Protein AF-A0A2U1MKX2-F1 (afdb_monomer_lite)

Structure (mmCIF, N/CA/C/O backbone):
data_AF-A0A2U1MKX2-F1
#
_entry.id   AF-A0A2U1MKX2-F1
#
loop_
_atom_site.group_PDB
_atom_site.id
_atom_site.type_symbol
_atom_site.label_atom_id
_atom_site.label_alt_id
_atom_site.label_comp_id
_atom_site.label_asym_id
_atom_site.label_entity_id
_atom_site.label_seq_id
_atom_site.pdbx_PDB_ins_code
_atom_site.Cartn_x
_atom_site.Cartn_y
_atom_site.Cartn_z
_atom_site.occupancy
_atom_site.B_iso_or_equiv
_atom_site.auth_seq_id
_atom_site.auth_comp_id
_atom_site.auth_asym_id
_atom_site.auth_atom_id
_atom_site.pdbx_PDB_model_num
ATOM 1 N N . MET A 1 1 ? -12.688 7.759 9.101 1.00 67.75 1 MET A N 1
ATOM 2 C CA . MET A 1 1 ? -12.029 6.554 9.655 1.00 67.75 1 MET A CA 1
ATOM 3 C C . MET A 1 1 ? -10.657 6.448 9.008 1.00 67.75 1 MET A C 1
ATOM 5 O O . MET A 1 1 ? -10.596 6.507 7.788 1.00 67.75 1 MET A O 1
ATOM 9 N N . SER A 1 2 ? -9.581 6.392 9.786 1.00 81.56 2 SER A N 1
ATOM 10 C CA . SER A 1 2 ? -8.206 6.234 9.303 1.00 81.56 2 SER A CA 1
ATOM 11 C C . SER A 1 2 ? -7.609 4.954 9.875 1.00 81.56 2 SER A C 1
ATOM 13 O O . SER A 1 2 ? -7.822 4.624 11.041 1.00 81.56 2 SER A O 1
ATOM 15 N N . LEU A 1 3 ? -6.871 4.211 9.059 1.00 87.94 3 LEU A N 1
ATOM 16 C CA . LEU A 1 3 ? -6.126 3.056 9.534 1.00 87.94 3 LEU A CA 1
ATOM 17 C C . LEU A 1 3 ? -4.766 3.518 10.058 1.00 87.94 3 LEU A C 1
ATOM 19 O O . LEU A 1 3 ? -4.017 4.191 9.352 1.00 87.94 3 LEU A O 1
ATOM 23 N N . LYS A 1 4 ? -4.441 3.139 11.291 1.00 89.50 4 LYS A N 1
ATOM 24 C CA . LYS A 1 4 ? -3.083 3.212 11.819 1.00 89.50 4 LYS A CA 1
ATOM 25 C C . LYS A 1 4 ? -2.410 1.869 11.565 1.00 89.50 4 LYS A C 1
ATOM 27 O O . LYS A 1 4 ? -2.760 0.872 12.203 1.00 89.50 4 LYS A O 1
ATOM 32 N N . LEU A 1 5 ? -1.463 1.867 10.633 1.00 92.50 5 LEU A N 1
ATOM 33 C CA . LEU A 1 5 ? -0.644 0.700 10.336 1.00 92.50 5 LEU A CA 1
ATOM 34 C C . LEU A 1 5 ? 0.210 0.342 11.562 1.00 92.50 5 LEU A C 1
ATOM 36 O O . LEU A 1 5 ? 0.838 1.216 12.163 1.00 92.50 5 LEU A O 1
ATOM 40 N N . GLY A 1 6 ? 0.181 -0.930 11.948 1.00 93.56 6 GLY A N 1
ATOM 41 C CA . GLY A 1 6 ? 1.054 -1.507 12.962 1.00 93.56 6 GLY A CA 1
ATOM 42 C C . GLY A 1 6 ? 1.977 -2.524 12.303 1.00 93.56 6 GLY A C 1
ATOM 43 O O . GLY A 1 6 ? 2.866 -2.158 11.534 1.00 93.56 6 GLY A O 1
ATOM 44 N N . ASN A 1 7 ? 1.725 -3.801 12.575 1.00 93.50 7 ASN A N 1
ATOM 45 C CA . ASN A 1 7 ? 2.485 -4.928 12.046 1.00 93.50 7 ASN A CA 1
ATOM 46 C C . ASN A 1 7 ? 2.046 -5.365 10.640 1.00 93.50 7 ASN A C 1
ATOM 48 O O . ASN A 1 7 ? 2.635 -6.292 10.088 1.00 93.50 7 ASN A O 1
ATOM 52 N N . GLY A 1 8 ? 0.992 -4.771 10.073 1.00 94.75 8 GLY A N 1
ATOM 53 C CA . GLY A 1 8 ? 0.554 -4.986 8.696 1.00 94.75 8 GLY A CA 1
ATOM 54 C C . GLY A 1 8 ? -0.044 -6.363 8.396 1.00 94.75 8 GLY A C 1
ATOM 55 O O . GLY A 1 8 ? -0.224 -6.693 7.220 1.00 94.75 8 GLY A O 1
ATOM 56 N N . HIS A 1 9 ? -0.326 -7.194 9.405 1.00 95.00 9 HIS A N 1
ATOM 57 C CA . HIS A 1 9 ? -0.850 -8.552 9.202 1.00 95.00 9 HIS A CA 1
ATOM 58 C C . HIS A 1 9 ? -2.344 -8.572 8.866 1.00 95.00 9 HIS A C 1
ATOM 60 O O . HIS A 1 9 ? -2.801 -9.484 8.176 1.00 95.00 9 HIS A O 1
ATOM 66 N N . ASN A 1 10 ? -3.095 -7.567 9.314 1.00 93.56 10 ASN A N 1
ATOM 67 C CA . ASN A 1 10 ? -4.542 -7.481 9.106 1.00 93.56 10 ASN A CA 1
ATOM 68 C C . ASN A 1 10 ? -4.922 -6.488 8.004 1.00 93.56 10 ASN A C 1
ATOM 70 O O . ASN A 1 10 ? -6.103 -6.328 7.707 1.00 93.56 10 ASN A O 1
ATOM 74 N N . THR A 1 11 ? -3.928 -5.859 7.384 1.00 94.62 11 THR A N 1
ATOM 75 C CA . THR A 1 11 ? -4.110 -4.831 6.360 1.00 94.62 11 THR A CA 1
ATOM 76 C C . THR A 1 11 ? -3.738 -5.377 4.993 1.00 94.62 11 THR A C 1
ATOM 78 O O . THR A 1 11 ? -2.644 -5.919 4.808 1.00 94.62 11 THR A O 1
ATOM 81 N N . LYS A 1 12 ? -4.628 -5.236 4.011 1.00 95.94 12 LYS A N 1
ATOM 82 C CA . LYS A 1 12 ? -4.364 -5.594 2.616 1.00 95.94 12 LYS A CA 1
ATOM 83 C C . LYS A 1 12 ? -3.535 -4.520 1.935 1.00 95.94 12 LYS A C 1
ATOM 85 O O . LYS A 1 12 ? -3.903 -3.353 1.919 1.00 95.94 12 LYS A O 1
ATOM 90 N N . PHE A 1 13 ? -2.446 -4.942 1.298 1.00 96.00 13 PHE A N 1
ATOM 91 C CA . PHE A 1 13 ? -1.504 -4.024 0.667 1.00 96.00 13 PHE A CA 1
ATOM 92 C C . PHE A 1 13 ? -2.160 -3.213 -0.460 1.00 96.00 13 PHE A C 1
ATOM 94 O O . PHE A 1 13 ? -2.000 -2.002 -0.525 1.00 96.00 13 PHE A O 1
ATOM 101 N N . TRP A 1 14 ? -2.927 -3.856 -1.342 1.00 96.25 14 TRP A N 1
ATOM 102 C CA . TRP A 1 14 ? -3.458 -3.183 -2.531 1.00 96.25 14 TRP A CA 1
ATOM 103 C C . TRP A 1 14 ? -4.839 -2.557 -2.342 1.00 96.25 14 TRP A C 1
ATOM 105 O O . TRP A 1 14 ? -5.123 -1.516 -2.937 1.00 96.25 14 TRP A O 1
ATOM 115 N N . THR A 1 15 ? -5.703 -3.212 -1.568 1.00 94.94 15 THR A N 1
ATOM 116 C CA . THR A 1 15 ? -7.143 -2.924 -1.541 1.00 94.94 15 THR A CA 1
ATOM 117 C C . THR A 1 15 ? -7.580 -2.079 -0.356 1.00 94.94 15 THR A C 1
ATOM 119 O O . THR A 1 15 ? -8.629 -1.448 -0.446 1.00 94.94 15 THR A O 1
ATOM 122 N N . ASP A 1 16 ? -6.806 -2.048 0.731 1.00 94.12 16 ASP A N 1
ATOM 123 C CA . ASP A 1 16 ? -7.150 -1.237 1.897 1.00 94.12 16 ASP A CA 1
ATOM 124 C C . ASP A 1 16 ? -6.551 0.165 1.772 1.00 94.12 16 ASP A C 1
ATOM 126 O O . ASP A 1 16 ? -5.525 0.381 1.122 1.00 94.12 16 ASP A O 1
ATOM 130 N N . ILE A 1 17 ? -7.204 1.135 2.409 1.00 92.75 17 ILE A N 1
ATOM 131 C CA . ILE A 1 17 ? -6.721 2.514 2.487 1.00 92.75 17 ILE A CA 1
ATOM 132 C C . ILE A 1 17 ? -5.825 2.625 3.718 1.00 92.75 17 ILE A C 1
ATOM 134 O O . ILE A 1 17 ? -6.295 2.876 4.829 1.00 92.75 17 ILE A O 1
ATOM 138 N N . TRP A 1 18 ? -4.532 2.399 3.512 1.00 92.00 18 TRP A N 1
ATOM 139 C CA . TRP A 1 18 ? -3.518 2.443 4.569 1.00 92.00 18 TRP A CA 1
ATOM 140 C C . TRP A 1 18 ? -2.376 3.425 4.273 1.00 92.00 18 TRP A C 1
ATOM 142 O O . TRP A 1 18 ? -1.598 3.740 5.169 1.00 92.00 18 TRP A O 1
ATOM 152 N N . LEU A 1 19 ? -2.321 3.952 3.044 1.00 89.50 19 LEU A N 1
ATOM 153 C CA . LEU A 1 19 ? -1.349 4.935 2.574 1.00 89.50 19 LEU A CA 1
ATOM 154 C C . LEU A 1 19 ? -2.082 6.045 1.802 1.00 89.50 19 LEU A C 1
ATOM 156 O O . LEU A 1 19 ? -2.948 5.750 0.987 1.00 89.50 19 LEU A O 1
ATOM 160 N N . GLU A 1 20 ? -1.770 7.314 2.081 1.00 80.94 20 GLU A N 1
ATOM 161 C CA . GLU A 1 20 ? -2.224 8.495 1.310 1.00 80.94 20 GLU A CA 1
ATOM 162 C C . GLU A 1 20 ? -3.747 8.657 1.083 1.00 80.94 20 GLU A C 1
ATOM 164 O O . GLU A 1 20 ? -4.183 9.422 0.226 1.00 80.94 20 GLU A O 1
ATOM 169 N N . GLY A 1 21 ? -4.596 7.984 1.865 1.00 86.31 21 GLY A N 1
ATOM 170 C CA . GLY A 1 21 ? -6.053 8.182 1.827 1.00 86.31 21 GLY A CA 1
ATOM 171 C C . GLY A 1 21 ? -6.771 7.593 0.604 1.00 86.31 21 GLY A C 1
ATOM 172 O O . GLY A 1 21 ? -7.997 7.674 0.529 1.00 86.31 21 GLY A O 1
ATOM 173 N N . ILE A 1 22 ? -6.046 6.944 -0.309 1.00 91.44 22 ILE A N 1
ATOM 174 C CA . ILE A 1 22 ? -6.592 6.157 -1.422 1.00 91.44 22 ILE A CA 1
ATOM 175 C C . ILE A 1 22 ? -6.036 4.731 -1.387 1.00 91.44 22 ILE A C 1
ATOM 177 O O . ILE A 1 22 ? -5.075 4.434 -0.684 1.00 91.44 22 ILE A O 1
ATOM 181 N N . THR A 1 23 ? -6.639 3.813 -2.141 1.00 94.62 23 THR A N 1
ATOM 182 C CA . THR A 1 23 ? -6.089 2.458 -2.271 1.00 94.62 23 THR A CA 1
ATOM 183 C C . THR A 1 23 ? -4.912 2.456 -3.244 1.00 94.62 23 THR A C 1
ATOM 185 O O . THR A 1 23 ? -4.955 3.107 -4.296 1.00 94.62 23 THR A O 1
ATOM 188 N N . LEU A 1 24 ? -3.875 1.664 -2.951 1.00 95.12 24 LEU A N 1
ATOM 189 C CA . LEU A 1 24 ? -2.724 1.526 -3.853 1.00 95.12 24 LEU A CA 1
ATOM 190 C C . LEU A 1 24 ? -3.124 0.932 -5.207 1.00 95.12 24 LEU A C 1
ATOM 192 O O . LEU A 1 24 ? -2.523 1.263 -6.225 1.00 95.12 24 LEU A O 1
ATOM 196 N N . GLN A 1 25 ? -4.173 0.106 -5.251 1.00 95.69 25 GLN A N 1
ATOM 197 C CA . GLN A 1 25 ? -4.750 -0.374 -6.506 1.00 95.69 25 GLN A CA 1
ATOM 198 C C . GLN A 1 25 ? -5.237 0.774 -7.402 1.00 95.69 25 GLN A C 1
ATOM 200 O O . GLN A 1 25 ? -5.059 0.711 -8.620 1.00 95.69 25 GLN A O 1
ATOM 205 N N . SER A 1 26 ? -5.864 1.800 -6.820 1.00 94.81 26 SER A N 1
ATOM 206 C CA . SER A 1 26 ? -6.369 2.946 -7.578 1.00 94.81 26 SER A CA 1
ATOM 207 C C . SER A 1 26 ? -5.249 3.905 -7.983 1.00 94.81 26 SER A C 1
ATOM 209 O O . SER A 1 26 ? -5.294 4.443 -9.087 1.00 94.81 26 SER A O 1
ATOM 211 N N . GLY A 1 27 ? -4.252 4.115 -7.116 1.00 94.19 27 GLY A N 1
ATOM 212 C CA . GLY A 1 27 ? -3.106 4.987 -7.408 1.00 94.19 27 GLY A CA 1
ATOM 213 C C . GLY A 1 27 ? -2.120 4.378 -8.412 1.00 94.19 27 GLY A C 1
ATOM 214 O O . GLY A 1 27 ? -1.617 5.065 -9.301 1.00 94.19 27 GLY A O 1
ATOM 215 N N . PHE A 1 28 ? -1.897 3.064 -8.330 1.00 94.69 28 PHE A N 1
ATOM 216 C CA . PHE A 1 28 ? -0.890 2.343 -9.113 1.00 94.69 28 PHE A CA 1
ATOM 217 C C . PHE A 1 28 ? -1.491 1.147 -9.876 1.00 94.69 28 PHE A C 1
ATOM 219 O O . PHE A 1 28 ? -1.072 -0.001 -9.689 1.00 94.69 28 PHE A O 1
ATOM 226 N N . PRO A 1 29 ? -2.470 1.371 -10.777 1.00 95.12 29 PRO A N 1
ATOM 227 C CA . PRO A 1 29 ? -3.222 0.293 -11.419 1.00 95.12 29 PRO A CA 1
ATOM 228 C C . PRO A 1 29 ? -2.362 -0.619 -12.302 1.00 95.12 29 PRO A C 1
ATOM 230 O O . PRO A 1 29 ? -2.705 -1.789 -12.487 1.00 95.12 29 PRO A O 1
ATOM 233 N N . ARG A 1 30 ? -1.241 -0.125 -12.852 1.00 95.06 30 ARG A N 1
ATOM 234 C CA . ARG A 1 30 ? -0.349 -0.956 -13.675 1.00 95.06 30 ARG A CA 1
ATOM 235 C C . ARG A 1 30 ? 0.430 -1.929 -12.804 1.00 95.06 30 ARG A C 1
ATOM 237 O O . ARG A 1 30 ? 0.435 -3.117 -13.102 1.00 95.06 30 ARG A O 1
ATOM 244 N N . LEU A 1 31 ? 0.994 -1.458 -11.693 1.00 95.12 31 LEU A N 1
ATOM 245 C CA . LEU A 1 31 ? 1.664 -2.331 -10.725 1.00 95.12 31 LEU A CA 1
ATOM 246 C C . LEU A 1 31 ? 0.690 -3.318 -10.094 1.00 95.12 31 LEU A C 1
ATOM 248 O O . LEU A 1 31 ? 0.999 -4.506 -9.985 1.00 95.12 31 LEU A O 1
ATOM 252 N N . PHE A 1 32 ? -0.519 -2.852 -9.764 1.00 95.12 32 PHE A N 1
ATOM 253 C CA . PHE A 1 32 ? -1.565 -3.744 -9.297 1.00 95.12 32 PHE A CA 1
ATOM 254 C C . PHE A 1 32 ? -1.830 -4.834 -10.322 1.00 95.12 32 PHE A C 1
ATOM 256 O O . PHE A 1 32 ? -1.898 -5.982 -9.918 1.00 95.12 32 PHE A O 1
ATOM 263 N N . ALA A 1 33 ? -1.920 -4.545 -11.626 1.00 93.94 33 ALA A N 1
ATOM 264 C CA . ALA A 1 33 ? -2.113 -5.568 -12.657 1.00 93.94 33 ALA A CA 1
ATOM 265 C C . ALA A 1 33 ? -0.984 -6.619 -12.681 1.00 93.94 33 ALA A C 1
ATOM 267 O O . ALA A 1 33 ? -1.283 -7.805 -12.853 1.00 93.94 33 ALA A O 1
ATOM 268 N N . LEU A 1 34 ? 0.264 -6.210 -12.422 1.00 94.69 34 LEU A N 1
ATOM 269 C CA . LEU A 1 34 ? 1.438 -7.092 -12.363 1.00 94.69 34 LEU A CA 1
ATOM 270 C C . LEU A 1 34 ? 1.453 -8.017 -11.141 1.00 94.69 34 LEU A C 1
ATOM 272 O O . LEU A 1 34 ? 2.012 -9.108 -11.225 1.00 94.69 34 LEU A O 1
ATOM 276 N N . GLU A 1 35 ? 0.843 -7.620 -10.024 1.00 95.31 35 GLU A N 1
ATOM 277 C CA . GLU A 1 35 ? 0.825 -8.410 -8.788 1.00 95.31 35 GLU A CA 1
ATOM 278 C C . GLU A 1 35 ? 0.250 -9.824 -9.005 1.00 95.31 35 GLU A C 1
ATOM 280 O O . GLU A 1 35 ? -0.819 -10.013 -9.602 1.00 95.31 35 GLU A O 1
ATOM 285 N N . THR A 1 36 ? 0.930 -10.842 -8.485 1.00 95.06 36 THR A N 1
ATOM 286 C CA . THR A 1 36 ? 0.441 -12.224 -8.536 1.00 95.06 36 THR A CA 1
ATOM 287 C C . THR A 1 36 ? -0.651 -12.442 -7.499 1.00 95.06 36 THR A C 1
ATOM 289 O O . THR A 1 36 ? -1.723 -12.951 -7.843 1.00 95.06 36 THR A O 1
ATOM 292 N N . PHE A 1 37 ? -0.417 -11.985 -6.266 1.00 94.81 37 PHE A N 1
ATOM 293 C CA . PHE A 1 37 ? -1.313 -12.183 -5.129 1.00 94.81 37 PHE A CA 1
ATOM 294 C C . PHE A 1 37 ? -2.012 -10.875 -4.749 1.00 94.81 37 PHE A C 1
ATOM 296 O O . PHE A 1 37 ? -1.530 -10.123 -3.910 1.00 94.81 37 PHE A O 1
ATOM 303 N N . LYS A 1 38 ? -3.181 -10.606 -5.342 1.00 93.19 38 LYS A N 1
ATOM 304 C CA . LYS A 1 38 ? -3.908 -9.336 -5.133 1.00 93.19 38 LYS A CA 1
ATOM 305 C C . LYS A 1 38 ? -4.337 -9.096 -3.678 1.00 93.19 38 LYS A C 1
ATOM 307 O O . LYS A 1 38 ? -4.392 -7.956 -3.240 1.00 93.19 38 LYS A O 1
ATOM 312 N N . ASN A 1 39 ? -4.598 -10.172 -2.931 1.00 94.25 39 ASN A N 1
ATOM 313 C CA . ASN A 1 39 ? -5.089 -10.128 -1.548 1.00 94.25 39 ASN A CA 1
ATOM 314 C C . ASN A 1 39 ? -3.963 -10.241 -0.502 1.00 94.25 39 ASN A C 1
A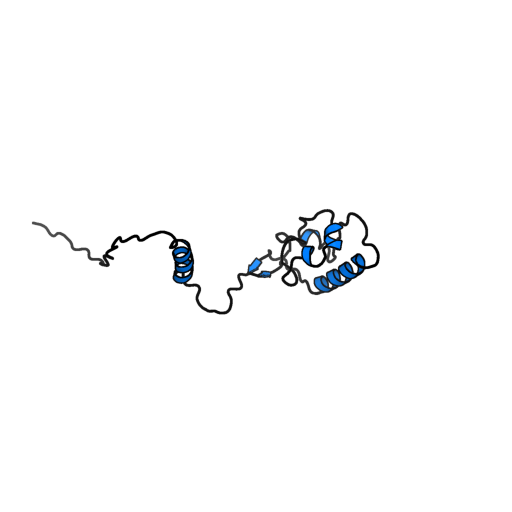TOM 316 O O . ASN A 1 39 ? -4.221 -10.658 0.637 1.00 94.25 39 ASN A O 1
ATOM 320 N N . CYS A 1 40 ? -2.721 -9.930 -0.885 1.00 95.50 40 CYS A N 1
ATOM 321 C CA . CYS A 1 40 ? -1.578 -9.944 0.020 1.00 95.50 40 CYS A CA 1
ATOM 322 C C . CYS A 1 40 ? -1.711 -8.877 1.113 1.00 95.50 40 CYS A C 1
ATOM 324 O O . CYS A 1 40 ? -2.313 -7.819 0.914 1.00 95.50 40 CYS A O 1
ATOM 326 N N . THR A 1 41 ? -1.148 -9.171 2.279 1.00 96.62 41 THR A N 1
ATOM 327 C CA . THR A 1 41 ? -1.082 -8.228 3.395 1.00 96.62 41 THR A CA 1
ATOM 328 C C . THR A 1 41 ? 0.157 -7.347 3.279 1.00 96.62 41 THR A C 1
ATOM 330 O O . THR A 1 41 ? 1.081 -7.676 2.529 1.00 96.62 41 THR A O 1
ATOM 333 N N . VAL A 1 42 ? 0.190 -6.234 4.013 1.00 95.19 42 VAL A N 1
ATOM 334 C CA . VAL A 1 42 ? 1.373 -5.361 4.051 1.00 95.19 42 VAL A CA 1
ATOM 335 C C . VAL A 1 42 ? 2.573 -6.121 4.627 1.00 95.19 42 VAL A C 1
ATOM 337 O O . VAL A 1 42 ? 3.643 -6.108 4.024 1.00 95.19 42 VAL A O 1
ATOM 340 N N . ALA A 1 43 ? 2.371 -6.897 5.697 1.00 95.06 43 ALA A N 1
ATOM 341 C CA . ALA A 1 43 ? 3.407 -7.752 6.284 1.00 95.06 43 ALA A CA 1
ATOM 342 C C . ALA A 1 43 ? 3.983 -8.778 5.292 1.00 95.06 43 ALA A C 1
ATOM 344 O O . ALA A 1 43 ? 5.175 -9.049 5.284 1.00 95.06 43 ALA A O 1
ATOM 345 N N . ALA A 1 44 ? 3.152 -9.335 4.404 1.00 95.38 44 ALA A N 1
ATOM 346 C CA . ALA A 1 44 ? 3.617 -10.289 3.395 1.00 95.38 44 ALA A CA 1
ATOM 347 C C . ALA A 1 44 ? 4.442 -9.635 2.270 1.00 95.38 44 ALA A C 1
ATOM 349 O O . ALA A 1 44 ? 5.063 -10.341 1.469 1.00 95.38 44 ALA A O 1
ATOM 350 N N . ARG A 1 45 ? 4.399 -8.303 2.151 1.00 94.75 45 ARG A N 1
ATOM 351 C CA . ARG A 1 45 ? 5.178 -7.526 1.179 1.00 94.75 45 ARG A CA 1
ATOM 352 C C . ARG A 1 45 ? 6.389 -6.851 1.806 1.00 94.75 45 ARG A C 1
ATOM 354 O O . ARG A 1 45 ? 7.297 -6.527 1.058 1.00 94.75 45 ARG A O 1
ATOM 361 N N . PHE A 1 46 ? 6.441 -6.700 3.125 1.00 93.94 46 PHE A N 1
ATOM 362 C CA . PHE A 1 46 ? 7.583 -6.133 3.833 1.00 93.94 46 PHE A CA 1
ATOM 363 C C . PHE A 1 46 ? 8.308 -7.222 4.632 1.00 93.94 46 PHE A C 1
ATOM 365 O O . PHE A 1 46 ? 7.858 -7.626 5.703 1.00 93.94 46 PHE A O 1
ATOM 372 N N . LEU A 1 47 ? 9.414 -7.735 4.089 1.00 91.25 47 LEU A N 1
ATOM 373 C CA . LEU A 1 47 ? 10.177 -8.844 4.663 1.00 91.25 47 LEU A CA 1
ATOM 374 C C . LEU A 1 47 ? 11.616 -8.406 4.918 1.00 91.25 47 LEU A C 1
ATOM 376 O O . LEU A 1 47 ? 12.268 -7.871 4.029 1.00 91.25 47 LEU A O 1
ATOM 380 N N . ASN A 1 48 ? 12.131 -8.684 6.116 1.00 89.19 48 ASN A N 1
ATOM 381 C CA . ASN A 1 48 ? 13.523 -8.406 6.495 1.00 89.19 48 ASN A CA 1
ATOM 382 C C . ASN A 1 48 ? 13.966 -6.943 6.278 1.00 89.19 48 ASN A C 1
ATOM 384 O O . ASN A 1 48 ? 15.138 -6.692 6.025 1.00 89.19 48 ASN A O 1
ATOM 388 N N . GLY A 1 49 ? 13.038 -5.986 6.389 1.00 88.50 49 GLY A N 1
ATOM 389 C CA . GLY A 1 49 ? 13.318 -4.561 6.193 1.00 88.50 49 GLY A CA 1
ATOM 390 C C . GLY A 1 49 ? 13.173 -4.064 4.753 1.00 88.50 49 GLY A C 1
ATOM 391 O O . GLY A 1 49 ? 13.331 -2.869 4.531 1.00 88.50 49 GLY A O 1
ATOM 392 N N . ASP A 1 50 ? 12.822 -4.940 3.808 1.00 91.25 50 ASP A N 1
ATOM 393 C CA . ASP A 1 50 ? 12.700 -4.607 2.390 1.00 91.25 50 ASP A CA 1
ATOM 394 C C . ASP A 1 50 ? 11.347 -5.013 1.794 1.00 91.25 50 ASP A C 1
ATOM 396 O O . ASP A 1 50 ? 10.653 -5.925 2.256 1.00 91.25 50 ASP A O 1
ATOM 400 N N . TRP A 1 51 ? 10.980 -4.338 0.703 1.00 92.94 51 TRP A N 1
ATOM 401 C CA . TRP A 1 51 ? 9.775 -4.645 -0.060 1.00 92.94 51 TRP A CA 1
ATOM 402 C C . TRP A 1 51 ? 10.006 -5.811 -1.028 1.00 92.94 51 TRP A C 1
ATOM 404 O O . TRP A 1 51 ? 10.758 -5.709 -1.996 1.00 92.94 51 TRP A O 1
ATOM 414 N N . ASN A 1 52 ? 9.311 -6.921 -0.792 1.00 93.56 52 ASN A N 1
ATOM 415 C CA . ASN A 1 52 ? 9.338 -8.116 -1.626 1.00 93.56 52 ASN A CA 1
ATOM 416 C C . ASN A 1 52 ? 8.157 -8.138 -2.610 1.00 93.56 52 ASN A C 1
ATOM 418 O O . ASN A 1 52 ? 7.029 -8.494 -2.255 1.00 93.56 52 ASN A O 1
ATOM 422 N N . TRP A 1 53 ? 8.427 -7.815 -3.873 1.00 93.25 53 TRP A N 1
ATOM 423 C CA . TRP A 1 53 ? 7.429 -7.810 -4.941 1.00 93.25 53 TRP A CA 1
ATOM 424 C C . TRP A 1 53 ? 7.227 -9.197 -5.553 1.00 93.25 53 TRP A C 1
ATOM 426 O O . TRP A 1 53 ? 8.180 -9.886 -5.902 1.00 93.25 53 TRP A O 1
ATOM 436 N N . GLN A 1 54 ? 5.969 -9.596 -5.745 1.00 93.12 54 GLN A N 1
ATOM 437 C CA . GLN A 1 54 ? 5.606 -10.880 -6.357 1.00 93.12 54 GLN A CA 1
ATOM 438 C C . GLN A 1 54 ? 4.920 -10.653 -7.705 1.00 93.12 54 GLN A C 1
ATOM 440 O O . GLN A 1 54 ? 3.757 -11.010 -7.914 1.00 93.12 54 GLN A O 1
ATOM 445 N N . TRP A 1 55 ? 5.620 -9.998 -8.627 1.00 94.00 55 TRP A N 1
ATOM 446 C CA . TRP A 1 55 ? 5.068 -9.688 -9.940 1.00 94.00 55 TRP A CA 1
ATOM 447 C C . TRP A 1 55 ? 5.104 -10.886 -10.885 1.00 94.00 55 TRP A C 1
ATOM 449 O O . TRP A 1 55 ? 6.060 -11.654 -10.912 1.00 94.00 55 TRP A O 1
ATOM 459 N N . ARG A 1 56 ? 4.064 -11.010 -11.713 1.00 92.38 56 ARG A N 1
ATOM 460 C CA . ARG A 1 56 ? 3.973 -12.030 -12.772 1.00 92.38 56 ARG A CA 1
ATOM 461 C C . ARG A 1 56 ? 5.000 -11.809 -13.884 1.00 92.38 56 ARG A C 1
ATOM 463 O O . ARG A 1 56 ? 5.357 -12.745 -14.587 1.00 92.38 56 ARG A O 1
ATOM 470 N N . GLN A 1 57 ? 5.421 -10.560 -14.066 1.00 89.88 57 GLN A N 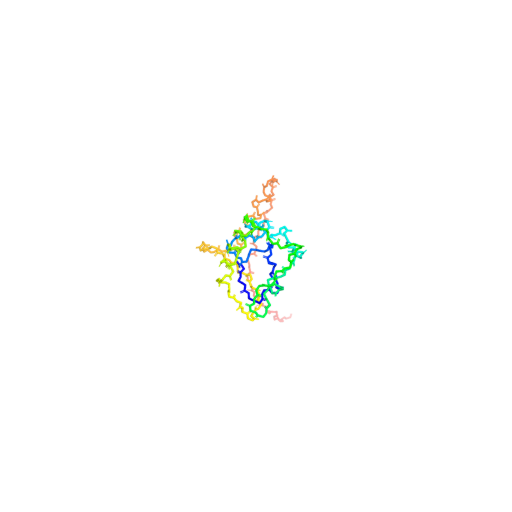1
ATOM 471 C CA . GLN A 1 57 ? 6.475 -10.136 -14.982 1.00 89.88 57 GLN A CA 1
ATOM 472 C C . GLN A 1 57 ? 7.164 -8.901 -14.397 1.00 89.88 57 GLN A C 1
ATOM 474 O O . GLN A 1 57 ? 6.525 -8.126 -13.681 1.00 89.88 57 GLN A O 1
ATOM 479 N N . ASN A 1 58 ? 8.436 -8.690 -14.730 1.00 87.56 58 ASN A N 1
ATOM 480 C CA . ASN A 1 58 ? 9.128 -7.470 -14.330 1.00 87.56 58 ASN A CA 1
ATOM 481 C C . ASN A 1 58 ? 8.452 -6.237 -14.959 1.00 87.56 58 ASN A C 1
ATOM 483 O O . ASN A 1 58 ? 7.997 -6.320 -16.108 1.00 87.56 58 ASN A O 1
ATOM 487 N N . PRO A 1 59 ? 8.399 -5.098 -14.245 1.00 86.75 59 PRO A N 1
ATOM 488 C CA . PRO A 1 59 ? 7.851 -3.865 -14.771 1.00 86.75 59 PRO A CA 1
ATOM 489 C C . PRO A 1 59 ? 8.711 -3.431 -15.947 1.00 86.75 59 PRO A C 1
ATOM 491 O O . PRO A 1 59 ? 9.944 -3.459 -15.896 1.00 86.75 59 PRO A O 1
ATOM 494 N N . ARG A 1 60 ? 8.047 -3.050 -17.024 1.00 86.75 60 ARG A N 1
ATOM 495 C CA . ARG A 1 60 ? 8.671 -2.527 -18.227 1.00 86.75 60 ARG A CA 1
ATOM 496 C C . ARG A 1 60 ? 8.987 -1.046 -18.034 1.00 86.75 60 ARG A C 1
ATOM 498 O O . ARG A 1 60 ? 8.485 -0.371 -17.134 1.00 86.75 60 ARG A O 1
ATOM 505 N N . ASN A 1 61 ? 9.812 -0.520 -18.928 1.00 85.25 61 ASN A N 1
ATOM 506 C CA . ASN A 1 61 ? 10.122 0.905 -18.944 1.00 85.25 61 ASN A CA 1
ATOM 507 C C . ASN A 1 61 ? 8.860 1.748 -19.214 1.00 85.25 61 ASN A C 1
ATOM 509 O O . ASN A 1 61 ? 7.857 1.270 -19.749 1.00 85.25 61 ASN A O 1
ATOM 513 N N . GLY A 1 62 ? 8.927 3.034 -18.867 1.00 91.62 62 GLY A N 1
ATOM 514 C CA . GLY A 1 62 ? 7.825 3.979 -19.046 1.00 91.62 62 GLY A CA 1
ATOM 515 C C . GLY A 1 62 ? 6.896 4.013 -17.836 1.00 91.62 62 GLY A C 1
ATOM 516 O O . GLY A 1 62 ? 7.357 4.132 -16.704 1.00 91.62 62 GLY A O 1
ATOM 517 N N . VAL A 1 63 ? 5.585 3.919 -18.073 1.00 91.19 63 VAL A N 1
ATOM 518 C CA . VAL A 1 63 ? 4.553 4.176 -17.048 1.00 91.19 63 VAL A CA 1
ATOM 519 C C . VAL A 1 63 ? 4.669 3.241 -15.843 1.00 91.19 63 VAL A C 1
ATOM 521 O O . VAL A 1 63 ? 4.475 3.686 -14.716 1.00 91.19 63 VAL A O 1
ATOM 524 N N . GLU A 1 64 ? 5.000 1.964 -16.054 1.00 92.31 64 GLU A N 1
ATOM 525 C CA . GLU A 1 64 ? 5.167 0.998 -14.958 1.00 92.31 64 GLU A CA 1
ATOM 526 C C . GLU A 1 64 ? 6.346 1.382 -14.052 1.00 92.31 64 GLU A C 1
ATOM 528 O O . GLU A 1 64 ? 6.196 1.415 -12.834 1.00 92.31 64 GLU A O 1
ATOM 533 N N . SER A 1 65 ? 7.482 1.771 -14.637 1.00 92.38 65 SER A N 1
ATOM 534 C CA . SER A 1 65 ? 8.643 2.265 -13.889 1.00 92.38 65 SER A CA 1
ATOM 535 C C . SER A 1 65 ? 8.354 3.570 -13.144 1.00 92.38 65 SER A C 1
ATOM 537 O O . SER A 1 65 ? 8.803 3.730 -12.011 1.00 92.38 65 SER A O 1
ATOM 539 N N . SER A 1 66 ? 7.610 4.502 -13.747 1.00 94.31 66 SER A N 1
ATOM 540 C CA . SER A 1 66 ? 7.220 5.749 -13.076 1.00 94.31 66 SER A CA 1
ATOM 541 C C . SER A 1 66 ? 6.283 5.484 -11.897 1.00 94.31 66 SER A C 1
ATOM 543 O O . SER A 1 66 ? 6.478 6.054 -10.826 1.00 94.31 66 SER A O 1
ATOM 545 N N . GLN A 1 67 ? 5.310 4.578 -12.062 1.00 94.75 67 GLN A N 1
ATOM 546 C CA . GLN A 1 67 ? 4.446 4.145 -10.962 1.00 94.75 67 GLN A CA 1
ATOM 547 C C . GLN A 1 67 ? 5.245 3.464 -9.853 1.00 94.75 67 GLN A C 1
ATOM 549 O O . GLN A 1 67 ? 4.971 3.710 -8.685 1.00 94.75 67 GLN A O 1
ATOM 554 N N . LEU A 1 68 ? 6.240 2.641 -10.198 1.00 94.38 68 LEU A N 1
ATOM 555 C CA . LEU A 1 68 ? 7.092 1.990 -9.205 1.00 94.38 68 LEU A CA 1
ATOM 556 C C . LEU A 1 68 ? 7.904 3.008 -8.412 1.00 94.38 68 LEU A C 1
ATOM 558 O O . LEU A 1 68 ? 7.941 2.923 -7.192 1.00 94.38 68 LEU A O 1
ATOM 562 N N . SER A 1 69 ? 8.514 3.982 -9.087 1.00 94.38 69 SER A N 1
ATOM 563 C CA . SER A 1 69 ? 9.275 5.037 -8.414 1.00 94.38 69 SER A CA 1
ATOM 564 C C . SER A 1 69 ? 8.403 5.817 -7.431 1.00 94.38 69 SER A C 1
ATOM 566 O O . SER A 1 69 ? 8.815 6.029 -6.297 1.00 94.38 69 SER A O 1
ATOM 568 N N . ALA A 1 70 ? 7.197 6.208 -7.849 1.00 94.44 70 ALA A N 1
ATOM 569 C CA . ALA A 1 70 ? 6.260 6.926 -6.989 1.00 94.44 70 ALA A CA 1
ATOM 570 C C . ALA A 1 70 ? 5.752 6.058 -5.823 1.00 94.44 70 ALA A C 1
ATOM 572 O O . ALA A 1 70 ? 5.627 6.547 -4.706 1.00 94.44 70 ALA A O 1
ATOM 573 N N . LEU A 1 71 ? 5.518 4.760 -6.053 1.00 94.50 71 LEU A N 1
ATOM 574 C CA . LEU A 1 71 ? 5.164 3.828 -4.984 1.00 94.50 71 LEU A CA 1
ATOM 575 C C . LEU A 1 71 ? 6.299 3.709 -3.958 1.00 94.50 71 LEU A C 1
ATOM 577 O O . LEU A 1 71 ? 6.046 3.798 -2.765 1.00 94.50 71 LEU A O 1
ATOM 581 N N . MET A 1 72 ? 7.544 3.531 -4.402 1.00 94.44 72 MET A N 1
ATOM 582 C CA . MET A 1 72 ? 8.695 3.432 -3.496 1.00 94.44 72 MET A CA 1
ATOM 583 C C . MET A 1 72 ? 8.891 4.712 -2.674 1.00 94.44 72 MET A C 1
ATOM 585 O O . MET A 1 72 ? 9.190 4.629 -1.484 1.00 94.44 72 MET A O 1
ATOM 589 N N . ASP A 1 73 ? 8.676 5.881 -3.278 1.00 94.00 73 ASP A N 1
ATOM 590 C CA . ASP A 1 73 ? 8.736 7.170 -2.583 1.00 94.00 73 ASP A CA 1
ATOM 591 C C . ASP A 1 73 ? 7.662 7.264 -1.484 1.00 94.00 73 ASP A C 1
ATOM 593 O O . ASP A 1 73 ? 7.978 7.511 -0.320 1.00 94.00 73 ASP A O 1
ATOM 597 N N . ALA A 1 74 ? 6.412 6.913 -1.805 1.00 92.56 74 ALA A N 1
ATOM 598 C CA . ALA A 1 74 ? 5.322 6.876 -0.827 1.00 92.56 74 ALA A CA 1
ATOM 599 C C . ALA A 1 74 ? 5.592 5.881 0.322 1.00 92.56 74 ALA A C 1
ATOM 601 O O . ALA A 1 74 ? 5.272 6.146 1.483 1.00 92.56 74 ALA A O 1
ATOM 602 N N . LEU A 1 75 ? 6.227 4.744 0.020 1.00 93.50 75 LEU A N 1
ATOM 603 C CA . LEU A 1 75 ? 6.582 3.721 1.008 1.00 93.50 75 LEU A CA 1
ATOM 604 C C . LEU A 1 75 ? 7.792 4.093 1.874 1.00 93.50 75 LEU A C 1
ATOM 606 O O . LEU A 1 75 ? 7.972 3.499 2.936 1.00 93.50 75 LEU A O 1
ATOM 610 N N . THR A 1 76 ? 8.604 5.070 1.466 1.00 90.75 76 THR A N 1
ATOM 611 C CA . THR A 1 76 ? 9.813 5.480 2.204 1.00 90.75 76 THR A CA 1
ATOM 612 C C . THR A 1 76 ? 9.476 6.048 3.584 1.00 90.75 76 THR A C 1
ATOM 614 O O . THR A 1 76 ? 10.234 5.873 4.535 1.00 90.75 76 THR A O 1
ATOM 617 N N . ASN A 1 77 ? 8.306 6.676 3.722 1.00 85.81 77 ASN A N 1
ATOM 618 C CA . ASN A 1 77 ? 7.853 7.279 4.978 1.00 85.81 77 ASN A CA 1
ATOM 619 C C . ASN A 1 77 ? 6.995 6.335 5.840 1.00 85.81 77 ASN A C 1
ATOM 621 O O . ASN A 1 77 ? 6.463 6.748 6.874 1.00 85.81 77 ASN A O 1
ATOM 625 N N . VAL A 1 78 ? 6.833 5.075 5.431 1.00 89.81 78 VAL A N 1
ATOM 626 C CA . VAL A 1 78 ? 6.052 4.090 6.184 1.00 89.81 78 VAL A CA 1
ATOM 627 C C . VAL A 1 78 ? 6.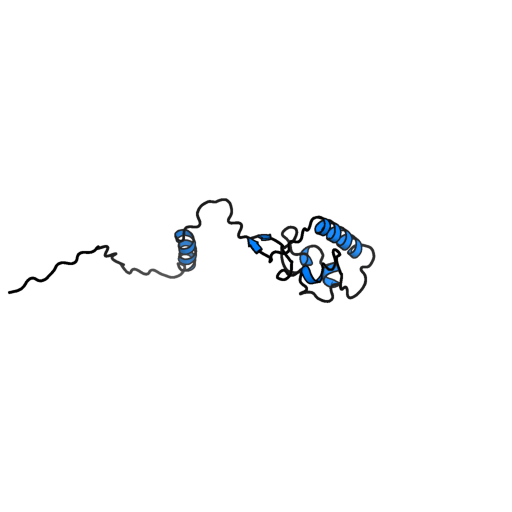893 3.549 7.333 1.00 89.81 78 VAL A C 1
ATOM 629 O O . VAL A 1 78 ? 7.961 2.981 7.126 1.00 89.81 78 VAL A O 1
ATOM 632 N N . SER A 1 79 ? 6.381 3.681 8.557 1.00 87.94 79 SER A N 1
ATOM 633 C CA . SER A 1 79 ? 6.958 3.039 9.738 1.00 87.94 79 SER A CA 1
ATOM 634 C C . SER A 1 79 ? 6.080 1.885 10.208 1.00 87.94 79 SER A C 1
ATOM 636 O O . SER A 1 79 ? 4.856 1.999 10.274 1.00 87.94 79 SER A O 1
ATOM 638 N N . PHE A 1 80 ? 6.726 0.768 10.530 1.00 89.25 80 PHE A N 1
ATOM 639 C CA . PHE A 1 80 ? 6.087 -0.411 11.102 1.00 89.25 80 PHE A CA 1
ATOM 640 C C . PHE A 1 80 ? 6.262 -0.429 12.617 1.00 89.25 80 PHE A C 1
ATOM 642 O O . PHE A 1 80 ? 7.236 0.095 13.158 1.00 89.25 80 PHE A O 1
ATOM 649 N N . SER A 1 81 ? 5.306 -1.050 13.295 1.00 90.94 81 SER A N 1
ATOM 650 C CA . SER A 1 81 ? 5.320 -1.286 14.738 1.00 90.94 81 SER A CA 1
ATOM 651 C C . SER A 1 81 ? 5.017 -2.758 15.001 1.00 90.94 81 SER A C 1
ATOM 653 O O . SER A 1 81 ? 4.307 -3.386 14.220 1.00 90.94 81 SER A O 1
ATOM 655 N N . ASP A 1 82 ? 5.500 -3.301 16.117 1.00 89.62 82 ASP A N 1
ATOM 656 C CA . ASP A 1 82 ? 5.163 -4.666 16.545 1.00 89.62 82 ASP A CA 1
ATOM 657 C C . ASP A 1 82 ? 3.696 -4.796 17.005 1.00 89.62 82 ASP A C 1
ATOM 659 O O . ASP A 1 82 ? 3.171 -5.900 17.173 1.00 89.62 82 ASP A O 1
ATOM 663 N N . GLU A 1 83 ? 2.996 -3.674 17.196 1.00 92.69 83 GLU A N 1
ATOM 664 C CA . GLU A 1 83 ? 1.580 -3.664 17.554 1.00 92.69 83 GLU A CA 1
ATOM 665 C C . GLU A 1 83 ? 0.675 -4.102 16.395 1.00 92.69 83 GLU A C 1
ATOM 667 O O . GLU A 1 83 ? 0.969 -3.898 15.223 1.00 92.69 83 GLU A O 1
ATOM 672 N N . ALA A 1 84 ? -0.498 -4.649 16.718 1.00 92.19 84 ALA A N 1
ATOM 673 C CA . ALA A 1 84 ? -1.514 -4.938 15.711 1.00 92.19 84 ALA A CA 1
ATOM 674 C C . ALA A 1 84 ? -2.04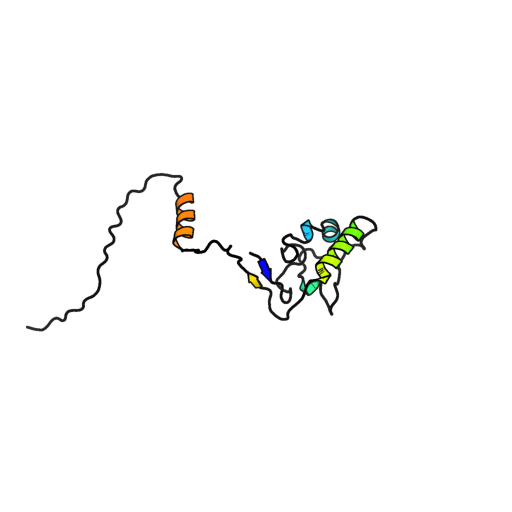1 -3.659 15.029 1.00 92.19 84 ALA A C 1
ATOM 676 O O . ALA A 1 84 ? -2.106 -2.592 15.645 1.00 92.19 84 ALA A O 1
ATOM 677 N N . ASP A 1 85 ? -2.481 -3.805 13.777 1.00 91.75 85 ASP A N 1
ATOM 678 C CA . ASP A 1 85 ? -3.145 -2.748 13.007 1.00 91.75 85 ASP A CA 1
ATOM 679 C C . ASP A 1 85 ? -4.412 -2.243 13.722 1.00 91.75 85 ASP A C 1
ATOM 681 O O . ASP A 1 85 ? -5.213 -3.037 14.230 1.00 91.75 85 ASP A O 1
ATOM 685 N N . LYS A 1 86 ? -4.613 -0.919 13.761 1.00 89.62 86 LYS A N 1
ATOM 686 C CA . LYS A 1 86 ? -5.714 -0.282 14.508 1.00 89.62 86 LYS A CA 1
ATOM 687 C C . LYS A 1 86 ? -6.533 0.634 13.612 1.00 89.62 86 LYS A C 1
ATOM 689 O O . LYS A 1 86 ? -6.008 1.568 13.013 1.00 89.62 86 LYS A O 1
ATOM 694 N N . TRP A 1 87 ? -7.844 0.431 13.596 1.00 83.88 87 TRP A N 1
ATOM 695 C CA . TRP A 1 87 ? -8.772 1.349 12.946 1.00 83.88 87 TRP A CA 1
ATOM 696 C C . TRP A 1 87 ? -9.141 2.491 13.888 1.00 83.88 87 TRP A C 1
ATOM 698 O O . TRP A 1 87 ? -9.677 2.267 14.973 1.00 83.88 87 TRP A O 1
ATOM 708 N N . ILE A 1 88 ? -8.868 3.720 13.463 1.00 81.88 88 ILE A N 1
ATOM 709 C CA . ILE A 1 88 ? -9.194 4.932 14.205 1.00 81.88 88 ILE A CA 1
ATOM 710 C C . ILE A 1 88 ? -10.422 5.573 13.564 1.00 81.88 88 ILE A C 1
ATOM 712 O O . ILE A 1 88 ? -10.451 5.938 12.386 1.00 81.88 88 ILE A O 1
ATOM 716 N N . TRP A 1 89 ? -11.474 5.731 14.355 1.00 76.06 89 TRP A N 1
ATOM 717 C CA . TRP A 1 89 ? -12.624 6.527 13.959 1.00 76.06 89 TRP A CA 1
ATOM 718 C C . TRP A 1 89 ? -12.302 7.996 14.205 1.00 76.06 89 TRP A C 1
ATOM 720 O O . TRP A 1 89 ? -12.465 8.493 15.314 1.00 76.06 89 TRP A O 1
ATOM 730 N N . ASN A 1 90 ? -11.845 8.696 13.167 1.00 66.56 90 ASN A N 1
ATOM 731 C CA . ASN A 1 90 ? -11.840 10.156 13.180 1.00 66.56 90 ASN A CA 1
ATOM 732 C C . ASN A 1 90 ? -13.298 10.615 13.128 1.00 66.56 90 ASN A C 1
ATOM 734 O O . ASN A 1 90 ? -13.885 10.712 12.050 1.00 66.56 90 ASN A O 1
ATOM 738 N N . VAL A 1 91 ? -13.898 10.783 14.303 1.00 62.75 91 VAL A N 1
ATOM 739 C CA . VAL A 1 91 ? -15.099 11.592 14.471 1.00 62.75 91 VAL A CA 1
ATOM 740 C C . VAL A 1 91 ? -14.615 13.024 14.342 1.00 62.75 91 VAL A C 1
ATOM 742 O O . VAL A 1 91 ? -13.798 13.471 15.143 1.00 62.75 91 VAL A O 1
ATOM 745 N N . ASP A 1 92 ? -15.040 13.692 13.277 1.00 57.62 92 ASP A N 1
ATOM 746 C CA . ASP A 1 92 ? -14.731 15.095 13.047 1.00 57.62 92 ASP A CA 1
ATOM 747 C C . ASP A 1 92 ? -15.033 15.937 14.296 1.00 57.62 92 ASP A C 1
ATOM 749 O O . ASP A 1 92 ? -15.946 15.631 15.067 1.00 57.62 92 ASP A O 1
ATOM 753 N N . ASN A 1 93 ? -14.289 17.030 14.463 1.00 50.84 93 ASN A N 1
ATOM 754 C CA . ASN A 1 93 ? -14.378 17.994 15.568 1.00 50.84 93 ASN A CA 1
ATOM 755 C C . ASN A 1 93 ? -15.740 18.728 15.688 1.00 50.84 93 ASN A C 1
ATOM 757 O O . ASN A 1 93 ? -15.834 19.750 16.369 1.00 50.84 93 ASN A O 1
ATOM 761 N N . SER A 1 94 ? -16.824 18.235 15.082 1.00 54.25 94 SER A N 1
ATOM 762 C CA . SER A 1 94 ? -18.180 18.632 15.463 1.00 54.25 94 SER A CA 1
ATOM 763 C C . SER A 1 94 ? -18.608 17.786 16.662 1.00 54.25 94 SER A C 1
ATOM 765 O O . SER A 1 94 ? -19.172 16.699 16.530 1.00 54.25 94 SER A O 1
ATOM 767 N N . HIS A 1 95 ? -18.258 18.285 17.843 1.00 52.06 95 HIS A N 1
ATOM 768 C CA . HIS A 1 95 ? -18.642 17.749 19.138 1.00 52.06 95 HIS A CA 1
ATOM 769 C C . HIS A 1 95 ? -20.072 17.170 19.155 1.00 52.06 95 HIS A C 1
ATOM 771 O O . HIS A 1 95 ? -21.024 17.809 18.715 1.00 52.06 95 HIS A O 1
ATOM 777 N N . VAL A 1 96 ? -20.189 16.007 19.810 1.00 44.31 96 VAL A N 1
ATOM 778 C CA . VAL A 1 96 ? -21.417 15.338 20.277 1.00 44.31 96 VAL A CA 1
ATOM 779 C C . VAL A 1 96 ? -22.082 14.374 19.280 1.00 44.31 96 VAL A C 1
ATOM 781 O O . VAL A 1 96 ? -23.137 14.637 18.711 1.00 44.31 96 VAL A O 1
ATOM 784 N N . PHE A 1 97 ? -21.551 13.148 19.208 1.00 48.88 97 PHE A N 1
ATOM 785 C CA . PHE A 1 97 ? -22.397 11.978 18.952 1.00 48.88 97 PHE A CA 1
ATOM 786 C C . PHE A 1 97 ? -23.233 11.698 20.208 1.00 48.88 97 PHE A C 1
ATOM 788 O O . PHE A 1 97 ? -22.803 10.994 21.120 1.00 48.88 97 PHE A O 1
ATOM 795 N N . SER A 1 98 ? -24.431 12.274 20.273 1.00 57.88 98 SER A N 1
ATOM 796 C CA . SER A 1 98 ? -25.462 11.822 21.207 1.00 57.88 98 SER A CA 1
ATOM 797 C C . SER A 1 98 ? -26.276 10.711 20.544 1.00 57.88 98 SER A C 1
ATOM 799 O O . SER A 1 98 ? -26.583 10.788 19.352 1.00 57.88 98 SER A O 1
ATOM 801 N N . VAL A 1 99 ? -26.676 9.696 21.317 1.00 57.47 99 VAL A N 1
ATOM 802 C CA . VAL A 1 99 ? -27.589 8.615 20.882 1.00 57.47 99 VAL A CA 1
ATOM 803 C C . VAL A 1 99 ? -28.864 9.183 20.232 1.00 57.47 99 VAL A C 1
ATOM 805 O O . VAL A 1 99 ? -29.465 8.541 19.373 1.00 57.47 99 VAL A O 1
ATOM 808 N N . SER A 1 100 ? -29.237 10.420 20.574 1.00 57.47 100 SER A N 1
ATOM 809 C CA . SER A 1 100 ? -30.334 11.162 19.949 1.00 57.47 100 SER A CA 1
ATOM 810 C C . SER A 1 100 ? -30.130 11.452 18.454 1.00 57.47 100 SER A C 1
ATOM 812 O O . SER A 1 100 ? -31.084 11.292 17.700 1.00 57.47 100 SER A O 1
ATOM 814 N N . ASN A 1 101 ? -28.921 11.799 17.995 1.00 59.12 101 ASN A N 1
ATOM 815 C CA . ASN A 1 101 ? -28.675 12.091 16.572 1.00 59.12 101 ASN A CA 1
ATOM 816 C C . ASN A 1 101 ? -28.716 10.820 15.713 1.00 59.12 101 ASN A C 1
ATOM 818 O O . ASN A 1 101 ? -29.251 10.834 14.607 1.00 59.12 101 ASN A O 1
ATOM 822 N N . ALA A 1 102 ? -28.194 9.706 16.236 1.00 60.84 102 ALA A N 1
ATOM 823 C CA . ALA A 1 102 ? -28.274 8.414 15.558 1.00 60.84 102 ALA A CA 1
ATOM 824 C C . ALA A 1 102 ? -29.728 7.918 15.452 1.00 60.84 102 ALA A C 1
ATOM 826 O O . ALA A 1 102 ? -30.110 7.379 14.416 1.00 60.84 102 ALA A O 1
ATOM 827 N N . ARG A 1 103 ? -30.556 8.139 16.489 1.00 63.81 103 ARG A N 1
ATOM 828 C CA . ARG A 1 103 ? -31.997 7.840 16.429 1.00 63.81 103 ARG A CA 1
ATOM 829 C C . ARG A 1 103 ? -32.736 8.723 15.427 1.00 63.81 103 ARG A C 1
ATOM 831 O O . ARG A 1 103 ? -33.491 8.177 14.636 1.00 63.81 103 ARG A O 1
ATOM 838 N N . GLN A 1 104 ? -32.469 10.030 15.394 1.00 62.25 104 GLN A N 1
ATOM 839 C CA . GLN A 1 104 ? -33.114 10.941 14.438 1.00 62.25 104 GLN A CA 1
ATOM 840 C C . GLN A 1 104 ? -32.869 10.545 12.978 1.00 62.25 104 GLN A C 1
ATOM 842 O O . GLN A 1 104 ? -33.806 10.527 12.193 1.00 62.25 104 GLN A O 1
ATOM 847 N N . LEU A 1 105 ? -31.648 10.136 12.623 1.00 63.97 105 LEU A N 1
ATOM 848 C CA . LEU A 1 105 ? -31.348 9.656 11.267 1.00 63.97 105 LEU A CA 1
ATOM 849 C C . LEU A 1 105 ? -32.112 8.373 10.897 1.00 63.97 105 LEU A C 1
ATOM 851 O O . LEU A 1 105 ? -32.474 8.184 9.738 1.00 63.97 105 LEU A O 1
ATOM 855 N N . ILE A 1 106 ? -32.359 7.488 11.865 1.00 65.50 106 ILE A N 1
ATOM 856 C CA . ILE A 1 106 ? -33.127 6.251 11.652 1.00 65.50 106 ILE A CA 1
ATOM 857 C C . ILE A 1 106 ? -34.630 6.548 11.582 1.00 65.50 106 ILE A C 1
ATOM 859 O O . ILE A 1 106 ? -35.343 5.925 10.790 1.00 65.50 106 ILE A O 1
ATOM 863 N N . ASP A 1 107 ? -35.108 7.498 12.383 1.00 62.97 107 ASP A N 1
ATOM 864 C CA . ASP A 1 107 ? -36.506 7.925 12.398 1.00 62.97 107 ASP A CA 1
ATOM 865 C C . ASP A 1 107 ? -36.866 8.683 11.104 1.00 62.97 107 ASP A C 1
ATOM 867 O O . ASP A 1 107 ? -37.907 8.400 10.509 1.00 62.97 107 ASP A O 1
ATOM 871 N N . ASP A 1 108 ? -35.975 9.536 10.586 1.00 59.59 108 ASP A N 1
ATOM 872 C CA . ASP A 1 108 ? -36.183 10.278 9.330 1.00 59.59 108 ASP A CA 1
ATOM 873 C C . ASP A 1 108 ? -36.245 9.358 8.099 1.00 59.59 108 ASP A C 1
ATOM 875 O O . ASP A 1 108 ? -37.053 9.576 7.194 1.00 59.59 108 ASP A O 1
ATOM 879 N N . VAL A 1 109 ? -35.454 8.279 8.071 1.00 62.91 109 VAL A N 1
ATOM 880 C CA . VAL A 1 109 ? -35.506 7.273 6.989 1.00 62.91 109 VAL A CA 1
ATOM 881 C C . VAL A 1 109 ? -36.792 6.437 7.050 1.00 62.91 109 VAL A C 1
ATOM 88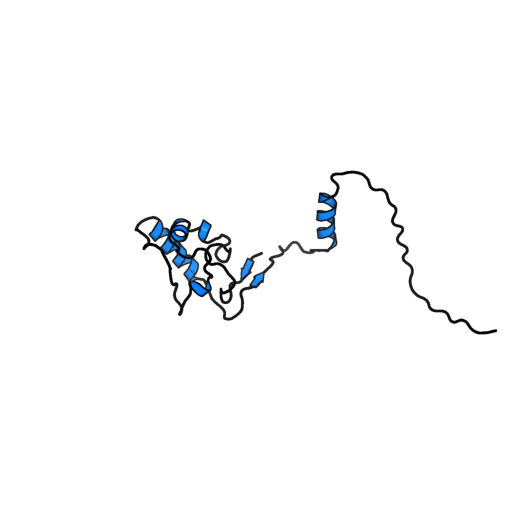3 O O . VAL A 1 109 ? -37.272 5.963 6.019 1.00 62.91 109 VAL A O 1
ATOM 886 N N . ASN A 1 110 ? -37.396 6.282 8.232 1.00 56.75 110 ASN A N 1
ATOM 887 C CA . ASN A 1 110 ? -38.620 5.497 8.413 1.00 56.75 110 ASN A CA 1
ATOM 888 C C . ASN A 1 110 ? -39.923 6.296 8.233 1.00 56.75 110 ASN A C 1
ATOM 890 O O . ASN A 1 110 ? -40.993 5.691 8.140 1.00 56.75 110 ASN A O 1
ATOM 894 N N . LEU A 1 111 ? -39.875 7.629 8.133 1.00 54.72 111 LEU A N 1
ATOM 895 C CA . LEU A 1 111 ? -41.076 8.478 8.077 1.00 54.72 111 LEU A CA 1
ATOM 896 C C . LEU A 1 111 ? -41.613 8.775 6.663 1.00 54.72 111 LEU A C 1
ATOM 898 O O . LEU A 1 111 ? -42.498 9.612 6.500 1.00 54.72 111 LEU A O 1
ATOM 902 N N . SER A 1 112 ? -41.185 8.029 5.641 1.00 55.09 112 SER A N 1
ATOM 903 C CA . SER A 1 112 ? -41.767 8.101 4.285 1.00 55.09 112 SER A CA 1
ATOM 904 C C . SER A 1 112 ? -43.084 7.307 4.112 1.00 55.0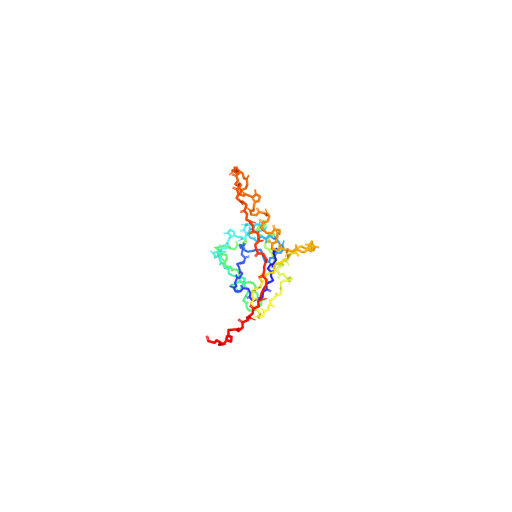9 112 SER A C 1
ATOM 906 O O . SER A 1 112 ? -43.629 7.230 3.014 1.00 55.09 112 SER A O 1
ATOM 908 N N . SER A 1 113 ? -43.679 6.727 5.168 1.00 53.09 113 SER A N 1
ATOM 909 C CA . SER A 1 113 ? -45.039 6.166 5.037 1.00 53.09 113 SER A CA 1
ATOM 910 C C . SER A 1 113 ? -45.894 6.193 6.315 1.00 53.09 113 SER A C 1
ATOM 912 O O . SER A 1 113 ? -45.958 5.238 7.083 1.00 53.09 113 SER A O 1
ATOM 914 N N . GLY A 1 114 ? -46.657 7.280 6.462 1.00 53.78 114 GLY A N 1
ATOM 915 C CA . GLY A 1 114 ? -47.970 7.290 7.126 1.00 53.78 114 GLY A CA 1
ATOM 916 C C . GLY A 1 114 ? -48.007 7.535 8.646 1.00 53.78 114 GLY A C 1
ATOM 917 O O . GLY A 1 114 ? -47.042 7.260 9.358 1.00 53.78 114 GLY A O 1
ATOM 918 N N . PRO A 1 115 ? -49.135 8.063 9.171 1.00 50.94 115 PRO A N 1
ATOM 919 C CA . PRO A 1 115 ? -49.215 8.564 10.535 1.00 50.94 115 PRO A CA 1
ATOM 920 C C . PRO A 1 115 ? -49.446 7.416 11.518 1.00 50.94 115 PRO A C 1
ATOM 922 O O . PRO A 1 115 ? -50.326 6.578 11.319 1.00 50.94 115 PRO A O 1
ATOM 925 N N . LYS A 1 116 ? -48.701 7.402 12.624 1.00 48.56 116 LYS A N 1
ATOM 926 C CA . LYS A 1 116 ? -49.002 6.530 13.764 1.00 48.56 116 LYS A CA 1
ATOM 927 C C . LYS A 1 116 ? -49.137 7.361 15.031 1.00 48.56 116 LYS A C 1
ATOM 929 O O . LYS A 1 116 ? -48.197 7.558 15.790 1.00 48.56 116 LYS A O 1
ATOM 934 N N . THR A 1 117 ? -50.357 7.836 15.240 1.00 52.81 117 THR A N 1
ATOM 935 C CA . THR A 1 117 ? -50.911 8.193 16.543 1.00 52.81 117 THR A CA 1
ATOM 936 C C . THR A 1 117 ? -50.954 6.954 17.429 1.00 52.81 117 THR A C 1
ATOM 938 O O . THR A 1 117 ? -51.838 6.132 17.239 1.00 52.81 117 THR A O 1
ATOM 941 N N . TRP A 1 118 ? -50.068 6.852 18.421 1.00 38.25 118 TRP A N 1
ATOM 942 C CA . TRP A 1 118 ? -50.371 6.177 19.689 1.00 38.25 118 TRP A CA 1
ATOM 943 C C . TRP A 1 118 ? -49.666 6.920 20.824 1.00 38.25 118 TRP A C 1
ATOM 945 O O . TRP A 1 118 ? -48.442 7.006 20.883 1.00 38.25 118 TRP A O 1
ATOM 955 N N . LEU A 1 119 ? -50.486 7.505 21.695 1.00 41.75 119 LEU A N 1
ATOM 956 C CA . LEU A 1 119 ? -50.101 8.163 22.935 1.00 41.75 119 LEU A CA 1
ATOM 957 C C . LEU A 1 119 ? -49.343 7.168 23.822 1.00 41.75 119 LEU A C 1
ATOM 959 O O . LEU A 1 119 ? -49.928 6.193 24.289 1.00 41.75 119 LEU A O 1
ATOM 963 N N . ILE A 1 120 ? -48.064 7.426 24.087 1.00 42.94 120 ILE A N 1
ATOM 964 C CA . ILE A 1 120 ? -47.346 6.767 25.180 1.00 42.94 120 ILE A CA 1
ATOM 965 C C . ILE A 1 120 ? -47.311 7.763 26.334 1.00 42.94 120 ILE A C 1
ATOM 967 O O . ILE A 1 120 ? -46.469 8.658 26.393 1.00 42.94 120 ILE A O 1
ATOM 971 N N . THR A 1 121 ? -48.266 7.629 27.250 1.00 35.50 121 THR A N 1
ATOM 972 C CA . THR A 1 121 ? -48.178 8.225 28.583 1.00 35.50 121 THR A CA 1
ATOM 973 C C . THR A 1 121 ? -46.941 7.670 29.282 1.00 35.50 121 THR A C 1
ATOM 975 O O . THR A 1 121 ? -46.887 6.494 29.637 1.00 35.50 121 THR A O 1
ATOM 978 N N . PHE A 1 122 ? -45.943 8.527 29.488 1.00 33.56 122 PHE A N 1
ATOM 979 C CA . PHE A 1 122 ? -44.859 8.282 30.430 1.00 33.56 122 PHE A CA 1
ATOM 980 C C . PHE A 1 122 ? -45.436 8.292 31.850 1.00 33.56 122 PHE A C 1
ATOM 982 O O . PHE A 1 122 ? -45.760 9.355 32.375 1.00 33.56 122 PHE A O 1
ATOM 989 N N . ILE A 1 123 ? -45.544 7.129 32.493 1.00 38.78 123 ILE A N 1
ATOM 990 C CA . ILE A 1 123 ? -45.668 7.079 33.953 1.00 38.78 123 ILE A CA 1
ATOM 991 C C . ILE A 1 123 ? -44.244 7.088 34.518 1.00 38.78 123 ILE A C 1
ATOM 993 O O . ILE A 1 123 ? -43.572 6.062 34.582 1.00 38.78 123 ILE A O 1
ATOM 997 N N . PHE A 1 124 ? -43.779 8.278 34.894 1.00 32.34 124 PHE A N 1
ATOM 998 C CA . PHE A 1 124 ? -42.703 8.455 35.868 1.00 32.34 124 PHE A CA 1
ATOM 999 C C . PHE A 1 124 ? -43.298 8.294 37.275 1.00 32.34 124 PHE A C 1
ATOM 1001 O O . PHE A 1 124 ? -44.284 8.952 37.599 1.00 32.34 124 PHE A O 1
ATOM 1008 N N . GLY A 1 125 ? -42.693 7.464 38.129 1.00 33.53 125 GLY A N 1
ATOM 1009 C CA . GLY A 1 125 ? -43.096 7.342 39.534 1.00 33.53 125 GLY A CA 1
ATOM 1010 C C . GLY A 1 125 ? -42.125 6.497 40.373 1.00 33.53 125 GLY A C 1
ATOM 1011 O O . GLY A 1 125 ? -41.961 5.319 40.063 1.00 33.53 125 GLY A O 1
ATOM 1012 N N . PRO A 1 126 ? -41.455 7.059 41.399 1.00 41.34 126 PRO A N 1
ATOM 1013 C CA . PRO A 1 126 ? -40.409 6.396 42.177 1.00 41.34 126 PRO A CA 1
ATOM 1014 C C . PRO A 1 126 ? -40.942 5.657 43.422 1.00 41.34 126 PRO A C 1
ATOM 1016 O O . PRO A 1 126 ? -42.013 5.955 43.931 1.00 41.34 126 PRO A O 1
ATOM 1019 N N . LYS A 1 127 ? -40.124 4.706 43.900 1.00 45.47 127 LYS A N 1
ATOM 1020 C CA . LYS A 1 127 ? -40.033 4.087 45.243 1.00 45.47 127 LYS A CA 1
ATOM 1021 C C . LYS A 1 127 ? -41.007 4.576 46.337 1.00 45.47 127 LYS A C 1
ATOM 1023 O O . LYS A 1 127 ? -40.949 5.747 46.680 1.00 45.47 127 LYS A O 1
ATOM 1028 N N . THR A 1 128 ? -41.616 3.631 47.068 1.00 37.62 128 THR A N 1
ATOM 1029 C CA . THR A 1 128 ? -41.454 3.451 48.536 1.00 37.62 128 THR A CA 1
ATOM 1030 C C . THR A 1 128 ? -41.995 2.085 48.995 1.00 37.62 128 THR A C 1
ATOM 1032 O O . THR A 1 128 ? -43.036 1.622 48.545 1.00 37.62 128 THR A O 1
ATOM 1035 N N . TRP A 1 129 ? -41.253 1.429 49.893 1.00 38.28 129 TRP A N 1
ATOM 1036 C CA . TRP A 1 129 ? -41.716 0.312 50.723 1.00 38.28 129 TRP A CA 1
ATOM 1037 C C . TRP A 1 129 ? -42.500 0.873 51.914 1.00 38.28 129 TRP A C 1
ATOM 1039 O O . TRP A 1 129 ? -42.008 1.802 52.553 1.00 38.28 129 TRP A O 1
ATOM 1049 N N . VAL A 1 130 ? -43.644 0.276 52.265 1.00 39.44 130 VAL A N 1
ATOM 1050 C CA . VAL A 1 130 ? -44.262 0.435 53.592 1.00 39.44 130 VAL A CA 1
ATOM 1051 C C . VAL A 1 130 ? -44.801 -0.918 54.069 1.00 39.44 130 VAL A C 1
ATOM 1053 O O . VAL A 1 130 ? -45.471 -1.641 53.338 1.00 39.44 130 VAL A O 1
ATOM 1056 N N . SER A 1 131 ? -44.419 -1.248 55.298 1.00 40.97 131 SER A N 1
ATOM 1057 C CA . SER A 1 131 ? -44.692 -2.437 56.108 1.00 40.97 131 SER A CA 1
ATOM 1058 C C . SER A 1 131 ? -46.163 -2.607 56.499 1.00 40.97 131 SER A C 1
ATOM 1060 O O . SER A 1 131 ? -46.782 -1.642 56.941 1.00 40.97 131 SER A O 1
ATOM 1062 N N . ASN A 1 132 ? -46.672 -3.844 56.484 1.00 35.72 132 ASN A N 1
ATOM 1063 C CA . ASN A 1 132 ? -47.899 -4.196 57.203 1.00 35.72 132 ASN A CA 1
ATOM 1064 C C . ASN A 1 132 ? -47.559 -4.620 58.638 1.00 35.72 132 ASN A C 1
ATOM 1066 O O . ASN A 1 132 ? -46.892 -5.632 58.856 1.00 35.72 132 ASN A O 1
ATOM 1070 N N . ILE A 1 133 ? -48.028 -3.821 59.598 1.00 38.81 133 ILE A N 1
ATOM 1071 C CA . ILE A 1 133 ? -48.173 -4.190 61.006 1.00 38.81 133 ILE A CA 1
ATOM 1072 C C . ILE A 1 133 ? -49.545 -4.857 61.177 1.00 38.81 133 ILE A C 1
ATOM 1074 O O . ILE A 1 133 ? -50.537 -4.439 60.589 1.00 38.81 133 ILE A O 1
ATOM 1078 N N . SER A 1 134 ? -49.534 -5.907 61.987 1.00 33.78 134 SER A N 1
ATOM 1079 C CA . SER A 1 134 ? -50.627 -6.721 62.519 1.00 33.78 134 SER A CA 1
ATOM 1080 C C . SER A 1 134 ? -51.865 -5.974 63.032 1.00 33.78 134 SER A C 1
ATOM 1082 O O . SER A 1 134 ? -51.722 -4.997 63.769 1.00 33.78 134 SER A O 1
ATOM 1084 N N . GLN A 1 135 ? -53.037 -6.585 62.835 1.00 38.66 135 GLN A N 1
ATOM 1085 C CA . GLN A 1 135 ? -53.888 -7.064 63.934 1.00 38.66 135 GLN A CA 1
ATOM 1086 C C . GLN A 1 135 ? -54.746 -8.243 63.475 1.00 38.66 135 GLN A C 1
ATOM 1088 O O . GLN A 1 135 ? -55.197 -8.212 62.309 1.00 38.66 135 GLN A O 1
#

Radius of gyration: 27.67 Å; chains: 1; bounding box: 67×31×83 Å

Foldseek 3Di:
DAKDAALQPPAFQAQDQHFPRDGLCVQQVPLCVQAPDRRDTPNNQQPPNDGDGRGPDDQDPDPNVVSVVVVVVRCVPDDYHPDHMDDDPCPDPPDDPDPVVVVVVVVVVVPPDDDDDDDDPDDDDDDDDDDDDDD

pLDDT: mean 77.42, std 21.21, range [32.34, 96.62]

Secondary structure (DSSP, 8-state):
-EEE-SSSSSSBTTTS--BTTB-HHHH-HHHHHHBS-TT-BSTTTEETTEE---BSSPPPTTHHHHHHHHHHHHHHT----SSPPEEE----SS----HHHHHHHHHHHHTTS----------------------

Organism: Artemisia annua (NCBI:txid35608)

Sequence (135 aa):
MSLKLGNGHNTKFWTDIWLEGITLQSGFPRLFALETFKNCTVAARFLNGDWNWQWRQNPRNGVESSQLSALMDALTNVSFSDEADKWIWNVDNSHVFSVSNARQLIDDVNLSSGPKTWLITFIFGPKTWVSNISQ